Protein AF-A0ABC9Y1D4-F1 (afdb_monomer_lite)

Secondary structure (DSSP, 8-state):
------------SSTTSEEEEEEEEESTT-SSEEEEEEE-----------EEE-GGG--HHHHHHHHHTS-HHHHHTT--HHHHHHHHHHHHHHHHHHHS-EEE-----S---TT--HHHHHHHHHHHHTT--

Organism: Grus japonensis (NCBI:txid30415)

Sequence (133 aa):
MSRGAMLDLVLTNKEGLVGDVKLKGSLGYSDHEMVEFEILRAARRVHGKLTTLDFRRADFGLFRDLLGRIPRDKALEGRGAQDSWSAFKGHLFQAQERCIPTKRKSGRNTQRPAGMNKELLGKVKHKKEALLL

Structure (mmCIF, N/CA/C/O backbone):
data_AF-A0ABC9Y1D4-F1
#
_entry.id   AF-A0ABC9Y1D4-F1
#
loop_
_atom_site.group_PDB
_atom_site.id
_atom_site.type_symbol
_atom_site.label_atom_id
_atom_site.label_alt_id
_atom_site.label_comp_id
_atom_site.label_asym_id
_atom_site.label_entity_id
_atom_site.label_seq_id
_atom_site.pdbx_PDB_ins_code
_atom_site.Cartn_x
_atom_site.Cartn_y
_atom_site.Cartn_z
_atom_site.occupancy
_atom_site.B_iso_or_equiv
_atom_site.auth_seq_id
_atom_site.auth_comp_id
_atom_site.auth_asym_id
_atom_site.auth_atom_id
_atom_site.pdbx_PDB_model_num
ATOM 1 N N . MET A 1 1 ? 1.005 -25.571 41.138 1.00 44.75 1 MET A N 1
ATOM 2 C CA . MET A 1 1 ? 0.873 -24.291 40.411 1.00 44.75 1 MET A CA 1
ATOM 3 C C . MET A 1 1 ? 2.185 -24.052 39.678 1.00 44.75 1 MET A C 1
ATOM 5 O O . MET A 1 1 ? 3.180 -23.761 40.330 1.00 44.75 1 MET A O 1
ATOM 9 N N . SER A 1 2 ? 2.243 -24.298 38.370 1.00 54.00 2 SER A N 1
ATOM 10 C CA . SER A 1 2 ? 3.418 -23.968 37.553 1.00 54.00 2 SER A CA 1
ATOM 11 C C . SER A 1 2 ? 3.524 -22.446 37.430 1.00 54.00 2 SER A C 1
ATOM 13 O O . SER A 1 2 ? 2.542 -21.798 37.078 1.00 54.00 2 SER A O 1
ATOM 15 N N . ARG A 1 3 ? 4.687 -21.860 37.741 1.00 58.38 3 ARG A N 1
ATOM 16 C CA . ARG A 1 3 ? 4.970 -20.455 37.403 1.00 58.38 3 ARG A CA 1
ATOM 17 C C . ARG A 1 3 ? 5.080 -20.372 35.880 1.00 58.38 3 ARG A C 1
ATOM 19 O O . ARG A 1 3 ? 6.055 -20.874 35.329 1.00 58.38 3 ARG A O 1
ATOM 26 N N . GLY A 1 4 ? 4.066 -19.825 35.214 1.00 62.66 4 GLY A N 1
ATOM 27 C CA . GLY A 1 4 ? 4.111 -19.567 33.774 1.00 62.66 4 GLY A CA 1
ATOM 28 C C . GLY A 1 4 ? 5.185 -18.527 33.452 1.00 62.66 4 GLY A C 1
ATOM 29 O O . GLY A 1 4 ? 5.360 -17.566 34.199 1.00 62.66 4 GLY A O 1
ATOM 30 N N . ALA A 1 5 ? 5.938 -18.740 32.374 1.00 69.19 5 ALA A N 1
ATOM 31 C CA . ALA A 1 5 ? 6.878 -17.753 31.854 1.00 69.19 5 ALA A CA 1
ATOM 32 C C . ALA A 1 5 ? 6.133 -16.776 30.931 1.00 69.19 5 ALA A C 1
ATOM 34 O O . ALA A 1 5 ? 5.312 -17.201 30.121 1.00 69.19 5 ALA A O 1
ATOM 35 N N . MET A 1 6 ? 6.421 -15.478 31.041 1.00 70.81 6 MET A N 1
ATOM 36 C CA . MET A 1 6 ? 5.830 -14.452 30.177 1.00 70.81 6 MET A CA 1
ATOM 37 C C . MET A 1 6 ? 6.509 -14.492 28.798 1.00 70.81 6 MET A C 1
ATOM 39 O O . MET A 1 6 ? 7.692 -14.173 28.691 1.00 70.81 6 MET A O 1
ATOM 43 N N . LEU A 1 7 ? 5.775 -14.915 27.763 1.00 81.62 7 LEU A N 1
ATOM 44 C CA . LEU A 1 7 ? 6.266 -15.025 26.375 1.00 81.62 7 LEU A CA 1
ATOM 45 C C . LEU A 1 7 ? 5.633 -13.993 25.427 1.00 81.62 7 LEU A C 1
ATOM 47 O O . LEU A 1 7 ? 5.987 -13.928 24.250 1.00 81.62 7 LEU A O 1
ATOM 51 N N . ASP A 1 8 ? 4.705 -13.185 25.931 1.00 84.31 8 ASP A N 1
ATOM 52 C CA . ASP A 1 8 ? 3.966 -12.204 25.148 1.00 84.31 8 ASP A CA 1
ATOM 53 C C . ASP A 1 8 ? 4.772 -10.911 24.964 1.00 84.31 8 ASP A C 1
ATOM 55 O O . ASP A 1 8 ? 5.317 -10.349 25.916 1.00 84.31 8 ASP A O 1
ATOM 59 N N . LEU A 1 9 ? 4.842 -10.424 23.720 1.00 87.31 9 LEU A N 1
ATOM 60 C CA . LEU A 1 9 ? 5.649 -9.263 23.345 1.00 87.31 9 LEU A CA 1
ATOM 61 C C . LEU A 1 9 ? 4.796 -8.184 22.673 1.00 87.31 9 LEU A C 1
ATOM 63 O O . LEU A 1 9 ? 4.045 -8.458 21.736 1.00 87.31 9 LEU A O 1
ATOM 67 N N . VAL A 1 10 ? 4.969 -6.932 23.103 1.00 86.75 10 VAL A N 1
ATOM 68 C CA . VAL A 1 10 ? 4.391 -5.755 22.441 1.00 86.75 10 VAL A CA 1
ATOM 69 C C . VAL A 1 10 ? 5.500 -5.033 21.679 1.00 86.75 10 VAL A C 1
ATOM 71 O O . VAL A 1 10 ? 6.383 -4.424 22.276 1.00 86.75 10 VAL A O 1
ATOM 74 N N . LEU A 1 11 ? 5.462 -5.100 20.347 1.00 87.94 11 LEU A N 1
ATOM 75 C CA . LEU A 1 11 ? 6.427 -4.429 19.472 1.00 87.94 11 LEU A CA 1
ATOM 76 C C . LEU A 1 11 ? 5.853 -3.110 18.941 1.00 87.94 11 LEU A C 1
ATOM 78 O O . LEU A 1 11 ? 4.734 -3.070 18.430 1.00 87.94 11 LEU A O 1
ATOM 82 N N . THR A 1 12 ? 6.641 -2.034 19.002 1.00 89.69 12 THR A N 1
ATOM 83 C CA . THR A 1 12 ? 6.300 -0.732 18.411 1.00 89.69 12 THR A CA 1
ATOM 84 C C . THR A 1 12 ? 7.418 -0.239 17.498 1.00 89.69 12 THR A C 1
ATOM 86 O O . THR A 1 12 ? 8.596 -0.420 17.784 1.00 89.69 12 THR A O 1
ATOM 89 N N . ASN A 1 13 ? 7.049 0.415 16.396 1.00 90.06 13 ASN A N 1
ATOM 90 C CA . ASN A 1 13 ? 7.988 1.077 15.487 1.00 90.06 13 ASN A CA 1
ATOM 91 C C . ASN A 1 13 ? 8.300 2.527 15.895 1.00 90.06 13 ASN A C 1
ATOM 93 O O . ASN A 1 13 ? 9.044 3.217 15.200 1.00 90.06 13 ASN A O 1
ATOM 97 N N . LYS A 1 14 ? 7.673 3.012 16.970 1.00 85.50 14 LYS A N 1
ATOM 98 C CA . LYS A 1 14 ? 7.798 4.380 17.456 1.00 85.50 14 LYS A CA 1
ATOM 99 C C . LYS A 1 14 ? 7.907 4.384 18.976 1.00 85.50 14 LYS A C 1
ATOM 101 O O . LYS A 1 14 ? 7.037 3.850 19.669 1.00 85.50 14 LYS A O 1
ATOM 106 N N . GLU A 1 15 ? 8.956 5.025 19.472 1.00 85.06 15 GLU A N 1
ATOM 107 C CA . GLU A 1 15 ? 9.165 5.260 20.898 1.00 85.06 15 GLU A CA 1
ATOM 108 C C . GLU A 1 15 ? 7.995 6.053 21.505 1.00 85.06 15 GLU A C 1
ATOM 110 O O . GLU A 1 15 ? 7.444 6.960 20.872 1.00 85.06 15 GLU A O 1
ATOM 115 N N . GLY A 1 16 ? 7.571 5.664 22.711 1.00 86.50 16 GLY A N 1
ATOM 116 C CA . GLY A 1 16 ? 6.474 6.314 23.436 1.00 86.50 16 GLY A CA 1
ATOM 117 C C . GLY A 1 16 ? 5.080 6.125 22.823 1.00 86.50 16 GLY A C 1
ATOM 118 O O . GLY A 1 16 ? 4.139 6.788 23.246 1.00 86.50 16 GLY A O 1
ATOM 119 N N . LEU A 1 17 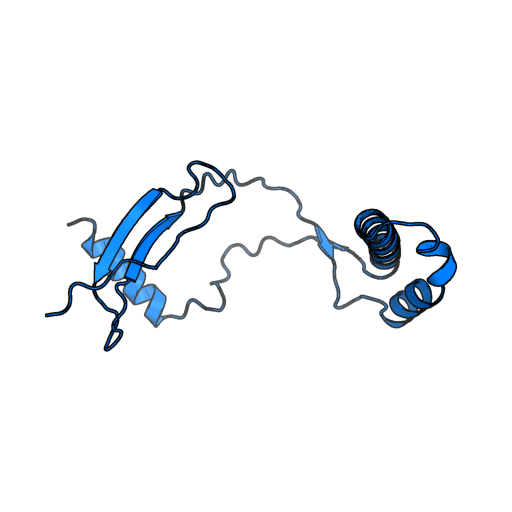? 4.917 5.255 21.814 1.00 89.62 17 LEU A N 1
ATOM 120 C CA . LEU A 1 17 ? 3.594 4.913 21.272 1.00 89.62 17 LEU A CA 1
ATOM 121 C C . LEU A 1 17 ? 2.805 4.000 22.215 1.00 89.62 17 LEU A C 1
ATOM 123 O O . LEU A 1 17 ? 1.578 4.048 22.218 1.00 89.62 17 LEU A O 1
ATOM 127 N N . VAL A 1 18 ? 3.501 3.160 22.975 1.00 91.50 18 VAL A N 1
ATOM 128 C CA . VAL A 1 18 ? 2.903 2.254 23.954 1.00 91.50 18 VAL A CA 1
ATOM 129 C C . VAL A 1 18 ? 3.077 2.882 25.335 1.00 91.50 18 VAL A C 1
ATOM 131 O O . VAL A 1 18 ? 4.191 3.258 25.694 1.00 91.50 18 VAL A O 1
ATOM 134 N N . GLY A 1 19 ? 1.966 3.069 26.044 1.00 89.12 19 GLY A N 1
ATOM 135 C CA . GLY A 1 19 ? 1.918 3.549 27.423 1.00 89.12 19 GLY A CA 1
ATOM 136 C C . GLY A 1 19 ? 1.974 2.386 28.408 1.00 89.12 19 GLY A C 1
ATOM 137 O O . GLY A 1 19 ? 2.637 1.389 28.134 1.00 89.12 19 GLY A O 1
ATOM 138 N N . ASP A 1 20 ? 1.269 2.509 29.534 1.00 92.06 20 ASP A N 1
ATOM 139 C CA . ASP A 1 20 ? 1.174 1.470 30.567 1.00 92.06 20 ASP A CA 1
ATOM 140 C C . ASP A 1 20 ? 1.018 0.070 29.963 1.00 92.06 20 ASP A C 1
ATOM 142 O O . ASP A 1 20 ? 0.171 -0.121 29.096 1.00 92.06 20 ASP A O 1
ATOM 146 N N . VAL A 1 21 ? 1.804 -0.896 30.447 1.00 90.50 21 VAL A N 1
ATOM 147 C CA . VAL A 1 21 ? 1.717 -2.321 30.092 1.00 90.50 21 VAL A CA 1
ATOM 148 C C . VAL A 1 21 ? 1.506 -3.115 31.375 1.00 90.50 21 VAL A C 1
ATOM 150 O O . VAL A 1 21 ? 2.274 -2.978 32.327 1.00 90.50 21 VAL A O 1
ATOM 153 N N . LYS A 1 22 ? 0.446 -3.920 31.429 1.00 91.25 22 LYS A N 1
ATOM 154 C CA . LYS A 1 22 ? 0.028 -4.675 32.615 1.00 91.25 22 LYS A CA 1
ATOM 155 C C . LYS A 1 22 ? -0.430 -6.067 32.208 1.00 91.25 22 LYS A C 1
ATOM 157 O O . LYS A 1 22 ? -1.025 -6.243 31.150 1.00 91.25 22 LYS A O 1
ATOM 162 N N . LEU A 1 23 ? -0.202 -7.048 33.070 1.00 87.62 23 LEU A N 1
ATOM 163 C CA . LEU A 1 23 ? -0.814 -8.364 32.924 1.00 87.62 23 LEU A CA 1
ATOM 164 C C . LEU A 1 23 ? -2.214 -8.345 33.539 1.00 87.62 23 LEU A C 1
ATOM 166 O O . LEU A 1 23 ? -2.426 -7.770 34.608 1.00 87.62 23 LEU A O 1
ATOM 170 N N . LYS A 1 24 ? -3.181 -8.945 32.849 1.00 85.50 24 LYS A N 1
ATOM 171 C CA . LYS A 1 24 ? -4.600 -8.909 33.210 1.00 85.50 24 LYS A CA 1
ATOM 172 C C . LYS A 1 24 ? -5.203 -10.311 33.298 1.00 85.50 24 LYS A C 1
ATOM 174 O O . LYS A 1 24 ? -6.293 -10.535 32.787 1.00 85.50 24 LYS A O 1
ATOM 179 N N . GLY A 1 25 ? -4.509 -11.239 33.958 1.00 81.50 25 GLY A N 1
ATOM 180 C CA . GLY A 1 25 ? -4.990 -12.605 34.198 1.00 81.50 25 GLY A CA 1
ATOM 181 C C . GLY A 1 25 ? -5.324 -13.382 32.918 1.00 81.50 25 GLY A C 1
ATOM 182 O O . GLY A 1 25 ? -5.128 -12.901 31.803 1.00 81.50 25 GLY A O 1
ATOM 183 N N . SER A 1 26 ? -5.824 -14.607 33.062 1.00 82.88 26 SER A N 1
ATOM 184 C CA . SER A 1 26 ? -6.204 -15.434 31.916 1.00 82.88 26 SER A CA 1
ATOM 185 C C . SER A 1 26 ? -7.570 -15.047 31.346 1.00 82.88 26 SER A C 1
ATOM 187 O O . SER A 1 26 ? -8.502 -14.671 32.063 1.00 82.88 26 SER A O 1
ATOM 189 N N . LEU A 1 27 ? -7.712 -15.162 30.025 1.00 78.12 27 LEU A N 1
ATOM 190 C CA . LEU A 1 27 ? -9.004 -15.048 29.355 1.00 78.12 27 LEU A CA 1
ATOM 191 C C . LEU A 1 27 ? -9.614 -16.444 29.177 1.00 78.12 27 LEU A C 1
ATOM 193 O O . LEU A 1 27 ? -9.153 -17.235 28.355 1.00 78.12 27 LEU A O 1
ATOM 197 N N . GLY A 1 28 ? -10.673 -16.749 29.928 1.00 83.00 28 GLY A N 1
ATOM 198 C CA . GLY A 1 28 ? -11.334 -18.055 29.858 1.00 83.00 28 GLY A CA 1
ATOM 199 C C . GLY A 1 28 ? -10.438 -19.183 30.381 1.00 83.00 28 GLY A C 1
ATOM 200 O O . GLY A 1 28 ? -9.896 -19.075 31.475 1.00 83.00 28 GLY A O 1
ATOM 201 N N . TYR A 1 29 ? -10.297 -20.262 29.607 1.00 83.88 29 TYR A N 1
ATOM 202 C CA . TYR A 1 29 ? -9.456 -21.422 29.951 1.00 83.88 29 TYR A CA 1
ATOM 203 C C . TYR A 1 29 ? -8.029 -21.328 29.380 1.00 83.88 29 TYR A C 1
ATOM 205 O O . TYR A 1 29 ? -7.306 -22.320 29.360 1.00 83.88 29 TYR A O 1
ATOM 213 N N . SER A 1 30 ? -7.651 -20.152 28.866 1.00 79.06 30 SER A N 1
ATOM 214 C CA . SER A 1 30 ? -6.304 -19.888 28.361 1.00 79.06 30 SER A CA 1
ATOM 215 C C . SER A 1 30 ? -5.279 -20.055 29.479 1.00 79.06 30 SER A C 1
ATOM 217 O O . SER A 1 30 ? -5.449 -19.526 30.577 1.00 79.06 30 SER A O 1
ATOM 219 N N . ASP A 1 31 ? -4.200 -20.755 29.175 1.00 80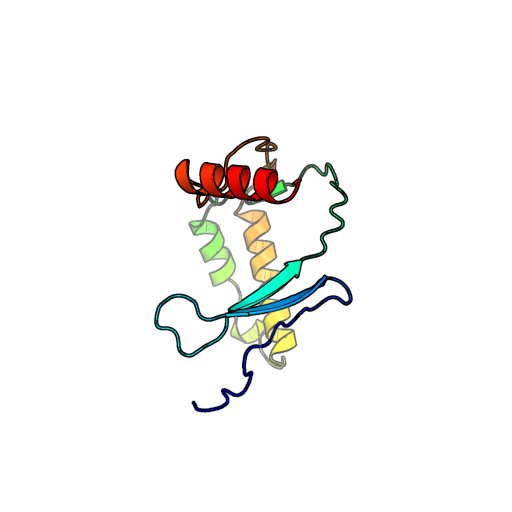.19 31 ASP A N 1
ATOM 220 C CA . ASP A 1 31 ? -2.999 -20.865 29.996 1.00 80.19 31 ASP A CA 1
ATOM 221 C C . ASP A 1 31 ? -2.089 -19.627 29.887 1.00 80.19 31 ASP A C 1
ATOM 223 O O . ASP A 1 31 ? -1.185 -19.456 30.705 1.00 80.19 31 ASP A O 1
ATOM 227 N N . HIS A 1 32 ? -2.369 -18.728 28.936 1.00 82.31 32 HIS A N 1
ATOM 228 C CA . HIS A 1 32 ? -1.705 -17.431 28.787 1.00 82.31 32 HIS A CA 1
ATOM 229 C C . HIS A 1 32 ? -2.417 -16.298 29.540 1.00 82.31 32 HIS A C 1
ATOM 231 O O . HIS A 1 32 ? -3.651 -16.190 29.504 1.00 82.31 32 HIS A O 1
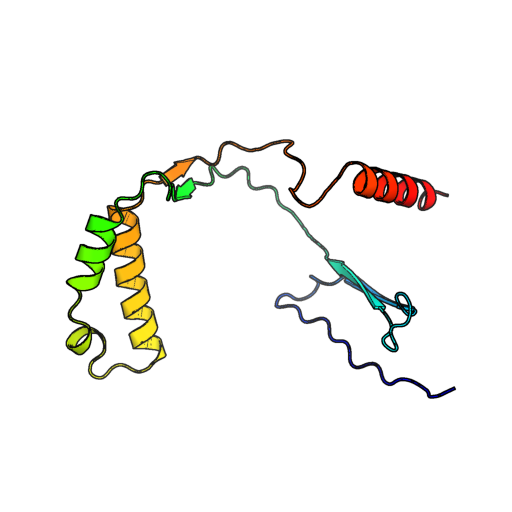ATOM 237 N N . GLU A 1 33 ? -1.627 -15.413 30.160 1.00 85.38 33 GLU A N 1
ATOM 238 C CA . GLU A 1 33 ? -2.108 -14.156 30.740 1.00 85.38 33 GLU A CA 1
ATOM 239 C C . GLU A 1 33 ? -2.261 -13.073 29.665 1.00 85.38 33 GLU A C 1
ATOM 241 O O . GLU A 1 33 ? -1.430 -12.915 28.776 1.00 85.38 33 GLU A O 1
ATOM 246 N N . MET A 1 34 ? -3.329 -12.284 29.749 1.00 86.69 34 MET A N 1
ATOM 247 C CA . MET A 1 34 ? -3.540 -11.155 28.852 1.00 86.69 34 MET A CA 1
ATOM 248 C C . MET A 1 34 ? -2.542 -10.037 29.141 1.00 86.69 34 MET A C 1
ATOM 250 O O . MET A 1 34 ? -2.423 -9.599 30.281 1.00 86.69 34 MET A O 1
ATOM 254 N N . VAL A 1 35 ? -1.929 -9.482 28.099 1.00 90.00 35 VAL A N 1
ATOM 255 C CA . VAL A 1 35 ? -1.190 -8.217 28.183 1.00 90.00 35 VAL A CA 1
ATOM 256 C C . VAL A 1 35 ? -2.130 -7.065 27.821 1.00 90.00 35 VAL A C 1
ATOM 258 O O . VAL A 1 35 ? -2.575 -6.934 26.681 1.00 90.00 35 VAL A O 1
ATOM 261 N N . GLU A 1 36 ? -2.452 -6.220 28.793 1.00 90.88 36 GLU A N 1
ATOM 262 C CA . GLU A 1 36 ? -3.186 -4.969 28.611 1.00 90.88 36 GLU A CA 1
ATOM 263 C C . GLU A 1 36 ? -2.187 -3.825 28.446 1.00 90.88 36 GLU A C 1
ATOM 265 O O . GLU A 1 36 ? -1.291 -3.659 29.269 1.00 90.88 36 GLU A O 1
ATOM 270 N N . PHE A 1 37 ? -2.333 -3.031 27.385 1.00 91.50 37 PHE A N 1
ATOM 271 C CA . PHE A 1 37 ? -1.479 -1.871 27.168 1.00 91.50 37 PHE A CA 1
ATOM 272 C C . PHE A 1 37 ? -2.221 -0.676 26.577 1.00 91.50 37 PHE A C 1
ATOM 274 O O . PHE A 1 37 ? -3.257 -0.823 25.922 1.00 91.50 37 PHE A O 1
ATOM 281 N N . GLU A 1 38 ? -1.672 0.519 26.778 1.00 91.19 38 GLU A N 1
ATOM 282 C CA . GLU A 1 38 ? -2.201 1.750 26.193 1.00 91.19 38 GLU A CA 1
ATOM 283 C C . GLU A 1 38 ? -1.495 2.099 24.880 1.00 91.19 38 GLU A C 1
ATOM 285 O O . GLU A 1 38 ? -0.278 2.001 24.772 1.00 91.19 38 GLU A O 1
ATOM 290 N N . ILE A 1 39 ? -2.243 2.554 23.872 1.00 89.06 39 ILE A N 1
ATOM 291 C CA . ILE A 1 39 ? -1.660 3.144 22.658 1.00 89.06 39 ILE A CA 1
ATOM 292 C C . ILE A 1 39 ? -1.825 4.659 22.746 1.00 89.06 39 ILE A C 1
ATOM 294 O O . ILE A 1 39 ? -2.912 5.200 22.520 1.00 89.06 39 ILE A O 1
ATOM 298 N N . LEU A 1 40 ? -0.730 5.349 23.045 1.00 86.19 40 LEU A N 1
ATOM 299 C CA . LEU A 1 40 ? -0.671 6.796 23.177 1.00 86.19 40 LEU A CA 1
ATOM 300 C C . LEU A 1 40 ? -0.754 7.444 21.794 1.00 86.19 40 LEU A C 1
ATOM 302 O O . LEU A 1 40 ? 0.182 7.428 20.992 1.00 86.19 40 LEU A O 1
ATOM 306 N N . ARG A 1 41 ? -1.912 8.029 21.481 1.00 74.81 41 ARG A N 1
ATOM 307 C CA . ARG A 1 41 ? -2.175 8.615 20.164 1.00 74.81 41 ARG A CA 1
ATOM 308 C C . ARG A 1 41 ? -2.312 10.130 20.257 1.00 74.81 41 ARG A C 1
ATOM 310 O O . ARG A 1 41 ? -3.397 10.651 20.494 1.00 74.81 41 ARG A O 1
ATOM 317 N N . ALA A 1 42 ? -1.234 10.853 19.960 1.00 70.50 42 ALA A N 1
ATOM 318 C CA . ALA A 1 42 ? -1.310 12.282 19.659 1.00 70.50 42 ALA A CA 1
ATOM 319 C C . ALA A 1 42 ? -1.934 12.473 18.265 1.00 70.50 42 ALA A C 1
ATOM 321 O O . ALA A 1 42 ? -1.252 12.513 17.239 1.00 70.50 42 ALA A O 1
ATOM 322 N N . ALA A 1 43 ? -3.263 12.520 18.197 1.00 60.59 43 ALA A N 1
ATOM 323 C CA . ALA A 1 43 ? -3.975 12.716 16.943 1.00 60.59 43 ALA A CA 1
ATOM 324 C C . ALA A 1 43 ? -4.066 14.212 16.608 1.00 60.59 43 ALA A C 1
ATOM 326 O O . ALA A 1 43 ? -5.059 14.868 16.920 1.00 60.59 43 ALA A O 1
ATOM 327 N N . ARG A 1 44 ? -3.071 14.765 15.900 1.00 65.06 44 ARG A N 1
ATOM 328 C CA . ARG A 1 44 ? -3.289 16.034 15.190 1.00 65.06 44 ARG A CA 1
ATOM 329 C C . ARG A 1 44 ? -4.219 15.748 14.016 1.00 65.06 44 ARG A C 1
ATOM 331 O O . ARG A 1 44 ? -3.813 15.157 13.016 1.00 65.06 44 ARG A O 1
ATOM 338 N N . ARG A 1 45 ? -5.489 16.134 14.144 1.00 59.44 45 ARG A N 1
ATOM 339 C CA . ARG A 1 45 ? -6.488 15.972 13.083 1.00 59.44 45 ARG A CA 1
ATOM 340 C C . ARG A 1 45 ? -6.185 16.962 11.962 1.00 59.44 45 ARG A C 1
ATOM 342 O O . ARG A 1 45 ? -6.728 18.062 11.915 1.00 59.44 45 ARG A O 1
ATOM 349 N N . VAL A 1 46 ? -5.290 16.577 11.058 1.00 55.44 46 VAL A N 1
ATOM 350 C CA . VAL A 1 46 ? -5.084 17.311 9.811 1.00 55.44 46 VAL A CA 1
ATOM 351 C C . VAL A 1 46 ? -6.359 17.134 8.991 1.00 55.44 46 VAL A C 1
ATOM 353 O O . VAL A 1 46 ? -6.632 16.049 8.479 1.00 55.44 46 VAL A O 1
ATOM 356 N N . HIS A 1 47 ? -7.164 18.191 8.888 1.00 54.03 47 HIS A N 1
ATOM 357 C CA . HIS A 1 47 ? -8.266 18.274 7.929 1.00 54.03 47 HIS A CA 1
ATOM 358 C C . HIS A 1 47 ? -7.681 18.464 6.523 1.00 54.03 47 HIS A C 1
ATOM 360 O O . HIS A 1 47 ? -7.844 19.496 5.882 1.00 54.03 47 HIS A O 1
ATOM 366 N N . GLY A 1 48 ? -6.938 17.463 6.057 1.00 59.25 48 GLY A N 1
ATOM 367 C CA . GLY A 1 48 ? -6.506 17.371 4.675 1.00 59.25 48 GLY A CA 1
ATOM 368 C C . GLY A 1 48 ? -7.645 16.796 3.848 1.00 59.25 48 GLY A C 1
ATOM 369 O O . GLY A 1 48 ? -8.311 15.848 4.271 1.00 59.25 48 GLY A O 1
ATOM 370 N N . LYS A 1 49 ? -7.866 17.344 2.651 1.00 62.41 49 LYS A N 1
ATOM 371 C CA . LYS A 1 49 ? -8.666 16.683 1.614 1.00 62.41 49 LYS A CA 1
ATOM 372 C C . LYS A 1 49 ? -7.953 15.381 1.232 1.00 62.41 49 LYS A C 1
ATOM 374 O O . LYS A 1 49 ? -7.162 15.362 0.300 1.00 62.41 49 LYS A O 1
ATOM 379 N N . LEU A 1 50 ? -8.198 14.305 1.977 1.00 71.56 50 LEU A N 1
ATOM 380 C CA . LEU A 1 50 ? -7.665 12.983 1.664 1.00 71.56 50 LEU A CA 1
ATOM 381 C C . LEU A 1 50 ? -8.329 12.499 0.374 1.00 71.56 50 LEU A C 1
ATOM 383 O O . LEU A 1 50 ? -9.535 12.239 0.343 1.00 71.56 50 LEU A O 1
ATOM 387 N N . THR A 1 51 ? -7.556 12.411 -0.700 1.00 79.00 51 THR A N 1
ATOM 388 C CA . THR A 1 51 ? -7.948 11.701 -1.914 1.00 79.00 51 THR A CA 1
ATOM 389 C C . THR A 1 51 ? -7.654 10.215 -1.727 1.00 79.00 51 THR A C 1
ATOM 391 O O . THR A 1 51 ? -6.649 9.823 -1.142 1.00 79.00 51 THR A O 1
ATOM 394 N N . THR A 1 52 ? -8.576 9.366 -2.164 1.00 87.88 52 THR A N 1
ATOM 395 C CA . THR A 1 52 ? -8.422 7.908 -2.166 1.00 87.88 52 THR A CA 1
ATOM 396 C C . THR A 1 52 ? -8.671 7.400 -3.572 1.00 87.88 52 THR A C 1
ATOM 398 O O . THR A 1 52 ? -9.535 7.941 -4.258 1.00 87.88 52 THR A O 1
ATOM 401 N N . LEU A 1 53 ? -7.995 6.337 -3.986 1.00 91.00 53 LEU A N 1
ATOM 402 C CA . LEU A 1 53 ? -8.295 5.658 -5.245 1.00 91.00 53 LEU A CA 1
ATOM 403 C C . LEU A 1 53 ? -9.721 5.098 -5.240 1.00 91.00 53 LEU A C 1
ATOM 405 O O . LEU A 1 53 ? -10.197 4.563 -4.234 1.00 91.00 53 LEU A O 1
ATOM 409 N N . ASP A 1 54 ? -10.418 5.237 -6.360 1.00 91.00 54 ASP A N 1
ATOM 410 C CA . ASP A 1 54 ? -11.768 4.731 -6.554 1.00 91.00 54 ASP A CA 1
ATOM 411 C C . ASP A 1 54 ? -11.756 3.465 -7.409 1.00 91.00 54 ASP A C 1
ATOM 413 O O . ASP A 1 54 ? -12.130 3.471 -8.579 1.00 91.00 54 ASP A O 1
ATOM 417 N N . PHE A 1 55 ? -11.359 2.350 -6.793 1.00 89.88 55 PHE A N 1
ATOM 418 C CA . PHE A 1 55 ? -11.287 1.036 -7.444 1.00 89.88 55 PHE A CA 1
ATOM 419 C C . PHE A 1 55 ? -12.609 0.571 -8.071 1.00 89.88 55 PHE A C 1
ATOM 421 O O . PHE A 1 55 ? -12.602 -0.257 -8.971 1.00 89.88 55 PHE A O 1
ATOM 428 N N . ARG A 1 56 ? -13.751 1.127 -7.641 1.00 90.75 56 ARG A N 1
ATOM 429 C CA . ARG A 1 56 ? -15.060 0.847 -8.253 1.00 90.75 56 ARG A CA 1
ATOM 430 C C . ARG A 1 56 ? -15.168 1.341 -9.695 1.00 90.75 56 ARG A C 1
ATOM 432 O O . ARG A 1 56 ? -16.004 0.842 -10.433 1.00 90.75 56 ARG A O 1
ATOM 439 N N . ARG A 1 57 ? -14.382 2.357 -10.054 1.00 91.75 57 ARG A N 1
ATOM 440 C CA . ARG A 1 57 ? -14.347 2.980 -11.383 1.00 91.75 57 ARG A CA 1
ATOM 441 C C . ARG A 1 57 ? -13.032 2.695 -12.109 1.00 91.75 57 ARG A C 1
ATOM 443 O O . ARG A 1 57 ? -12.731 3.373 -13.084 1.00 91.75 57 ARG A O 1
ATOM 450 N N . ALA A 1 58 ? -12.231 1.764 -11.597 1.00 95.19 58 ALA A N 1
ATOM 451 C CA . ALA A 1 58 ? -10.967 1.408 -12.214 1.00 95.19 58 ALA A CA 1
ATOM 452 C C . ALA A 1 58 ? -11.197 0.662 -13.531 1.00 95.19 58 ALA A C 1
ATOM 454 O O . ALA A 1 58 ? -12.042 -0.231 -13.603 1.00 95.19 58 ALA A O 1
ATOM 455 N N . ASP A 1 59 ? -10.388 0.983 -14.537 1.00 96.44 59 ASP A N 1
ATOM 456 C CA . ASP A 1 59 ? -10.269 0.160 -15.736 1.00 96.44 59 ASP A CA 1
ATOM 457 C C . ASP A 1 59 ? -9.215 -0.930 -15.501 1.00 96.44 59 ASP A C 1
ATOM 459 O O . ASP A 1 59 ? -8.013 -0.737 -15.704 1.00 96.44 59 ASP A O 1
ATOM 463 N N . PHE A 1 60 ? -9.671 -2.088 -15.022 1.00 93.31 60 PHE A N 1
ATOM 464 C CA . PHE A 1 60 ? -8.797 -3.233 -14.764 1.00 93.31 60 PHE A CA 1
ATOM 465 C C . PHE A 1 60 ? -8.265 -3.888 -16.044 1.00 93.31 60 PHE A C 1
ATOM 467 O O . PHE A 1 60 ? -7.217 -4.535 -15.992 1.00 93.31 60 PHE A O 1
ATOM 474 N N . GLY A 1 61 ? -8.960 -3.726 -17.176 1.00 96.38 61 GLY A N 1
ATOM 475 C CA . GLY A 1 61 ? -8.498 -4.214 -18.474 1.00 96.38 61 GLY A CA 1
ATOM 476 C C . GLY A 1 61 ? -7.246 -3.457 -18.894 1.00 96.38 61 GLY A C 1
ATOM 477 O O . GLY A 1 61 ? -6.181 -4.057 -19.035 1.00 96.38 61 GLY A O 1
ATOM 478 N N . LEU A 1 62 ? -7.345 -2.127 -18.939 1.00 95.25 62 LEU A N 1
ATOM 479 C CA . LEU A 1 62 ? -6.214 -1.251 -19.233 1.00 95.25 62 LEU A CA 1
ATOM 480 C C . LEU A 1 62 ? -5.079 -1.408 -18.212 1.00 95.25 62 LEU A C 1
ATOM 482 O O . LEU A 1 62 ? -3.909 -1.429 -18.590 1.00 95.25 62 LEU A O 1
ATOM 486 N N . PHE A 1 63 ? -5.402 -1.553 -16.924 1.00 94.12 63 PHE A N 1
ATOM 487 C CA . PHE A 1 63 ? -4.395 -1.746 -15.878 1.00 94.12 63 PHE A CA 1
ATOM 488 C C . PHE A 1 63 ? -3.570 -3.018 -16.103 1.00 94.12 63 PHE A C 1
ATOM 490 O O . PHE A 1 63 ? -2.339 -2.983 -16.046 1.00 94.12 63 PHE A O 1
ATOM 497 N N . ARG A 1 64 ? -4.235 -4.138 -16.411 1.00 93.81 64 ARG A N 1
ATOM 498 C CA . ARG A 1 64 ? -3.566 -5.403 -16.729 1.00 93.81 64 ARG A CA 1
ATOM 499 C C . ARG A 1 64 ? -2.740 -5.291 -18.005 1.00 93.81 64 ARG A C 1
ATOM 501 O O . ARG A 1 64 ? -1.620 -5.792 -18.023 1.00 93.81 64 ARG A O 1
ATOM 508 N N . ASP A 1 65 ? -3.250 -4.620 -19.032 1.00 95.06 65 ASP A N 1
ATOM 509 C CA . ASP A 1 65 ? -2.534 -4.444 -20.296 1.00 95.06 65 ASP A CA 1
ATOM 510 C C . ASP A 1 65 ? -1.263 -3.606 -20.111 1.00 95.06 65 ASP A C 1
ATOM 512 O O . ASP A 1 65 ? -0.203 -3.963 -20.625 1.00 95.06 65 ASP A O 1
ATOM 516 N N . LEU A 1 66 ? -1.331 -2.526 -19.325 1.00 92.94 66 LEU A N 1
ATOM 517 C CA . LEU A 1 66 ? -0.162 -1.710 -18.990 1.00 92.94 66 LEU A CA 1
ATOM 518 C C . LEU A 1 66 ? 0.885 -2.507 -18.211 1.00 92.94 66 LEU A C 1
ATOM 520 O O . LEU A 1 66 ? 2.071 -2.388 -18.508 1.00 92.94 66 LEU A O 1
ATOM 524 N N . LEU A 1 67 ? 0.463 -3.345 -17.260 1.00 90.62 67 LEU A N 1
ATOM 525 C CA . LEU A 1 67 ? 1.377 -4.211 -16.513 1.00 90.62 67 LEU A CA 1
ATOM 526 C C . LEU A 1 67 ? 1.948 -5.354 -17.365 1.00 90.62 67 LEU A C 1
ATOM 528 O O . LEU A 1 67 ? 3.097 -5.749 -17.177 1.00 90.62 67 LEU A O 1
ATOM 532 N N . GLY A 1 68 ? 1.159 -5.891 -18.295 1.00 90.00 68 GLY A N 1
ATOM 533 C CA . GLY A 1 68 ? 1.563 -6.961 -19.207 1.00 90.00 68 GLY A CA 1
ATOM 534 C C . GLY A 1 68 ? 2.553 -6.501 -20.277 1.00 90.00 68 GLY A C 1
ATOM 535 O O . GLY A 1 68 ? 3.367 -7.295 -20.733 1.00 90.00 68 GLY A O 1
ATOM 536 N N . ARG A 1 69 ? 2.532 -5.212 -20.639 1.00 90.19 69 ARG A N 1
ATOM 537 C CA . ARG A 1 69 ? 3.486 -4.600 -21.580 1.00 90.19 69 ARG A CA 1
ATOM 538 C C . ARG A 1 69 ? 4.862 -4.327 -20.978 1.00 90.19 69 ARG A C 1
ATOM 540 O O . ARG A 1 69 ? 5.767 -3.958 -21.720 1.00 90.19 69 ARG A O 1
ATOM 547 N N . ILE A 1 70 ? 5.034 -4.468 -19.664 1.00 85.75 70 ILE A N 1
ATOM 548 C CA . ILE A 1 70 ? 6.329 -4.240 -19.019 1.00 85.75 70 ILE A CA 1
ATOM 549 C C . ILE A 1 70 ? 7.256 -5.407 -19.384 1.00 85.75 70 ILE A C 1
ATOM 551 O O . ILE A 1 70 ? 6.959 -6.544 -19.004 1.00 85.75 70 ILE A O 1
ATOM 555 N N . PRO A 1 71 ? 8.388 -5.162 -20.070 1.00 83.44 71 PRO A N 1
ATOM 556 C CA . PRO A 1 71 ? 9.365 -6.204 -20.361 1.00 83.44 71 PRO A CA 1
ATOM 557 C C . PRO A 1 71 ? 10.083 -6.596 -19.064 1.00 83.44 71 PRO A C 1
ATOM 559 O O . PRO A 1 71 ? 11.082 -5.987 -18.688 1.00 83.44 71 PRO A O 1
ATOM 562 N N . ARG A 1 72 ? 9.531 -7.589 -18.355 1.00 79.56 72 ARG A N 1
ATOM 563 C CA . ARG A 1 72 ? 9.980 -8.016 -17.018 1.00 79.56 72 ARG A CA 1
ATOM 564 C C . ARG A 1 72 ? 11.447 -8.417 -17.006 1.00 79.56 72 ARG A C 1
ATOM 566 O O . ARG A 1 72 ? 12.171 -7.976 -16.125 1.00 79.56 72 ARG A O 1
ATOM 573 N N . ASP A 1 73 ? 11.879 -9.167 -18.014 1.00 81.69 73 ASP A N 1
ATOM 574 C CA . ASP A 1 73 ? 13.251 -9.669 -18.093 1.00 81.69 73 ASP A CA 1
ATOM 575 C C . ASP A 1 73 ? 14.242 -8.502 -18.124 1.00 81.69 73 ASP A C 1
ATOM 577 O O . ASP A 1 73 ? 15.114 -8.412 -17.271 1.00 81.69 73 ASP A O 1
ATOM 581 N N . LYS A 1 74 ? 14.008 -7.512 -18.995 1.00 80.69 74 LYS A N 1
ATOM 582 C CA . LYS A 1 74 ? 14.839 -6.299 -19.094 1.00 80.69 74 LYS A CA 1
ATOM 583 C C . LYS A 1 74 ? 14.710 -5.367 -17.890 1.00 80.69 74 LYS A C 1
ATOM 585 O O . LYS A 1 74 ? 15.651 -4.662 -17.543 1.00 80.69 74 LYS A O 1
ATOM 590 N N . ALA A 1 75 ? 13.531 -5.304 -17.274 1.00 75.88 75 ALA A N 1
ATOM 591 C CA . ALA A 1 75 ? 13.299 -4.441 -16.119 1.00 75.88 75 ALA A CA 1
ATOM 592 C C . ALA A 1 75 ? 14.049 -4.936 -14.872 1.00 75.88 75 ALA A C 1
ATOM 594 O O . ALA A 1 75 ? 14.395 -4.122 -14.013 1.00 75.88 75 ALA A O 1
ATOM 595 N N . LEU A 1 76 ? 14.298 -6.247 -14.789 1.00 81.75 76 LEU A N 1
ATOM 596 C CA . LEU A 1 76 ? 14.898 -6.921 -13.636 1.00 81.75 76 LEU A CA 1
ATOM 597 C C . LEU A 1 76 ? 16.345 -7.382 -13.885 1.00 81.75 76 LEU A C 1
ATOM 599 O O . LEU A 1 76 ? 17.049 -7.711 -12.933 1.00 81.75 76 LEU A O 1
ATOM 603 N N . GLU A 1 77 ? 16.801 -7.385 -15.138 1.00 85.38 77 GLU A N 1
ATOM 604 C CA . GLU A 1 77 ? 18.152 -7.791 -15.524 1.00 85.38 77 GLU A CA 1
ATOM 605 C C . GLU A 1 77 ? 19.231 -6.999 -14.769 1.00 85.38 77 GLU A C 1
ATOM 607 O O . GLU A 1 77 ? 19.205 -5.768 -14.705 1.00 85.38 77 GLU A O 1
ATOM 612 N N . GLY A 1 78 ? 20.177 -7.721 -14.161 1.00 86.44 78 GLY A N 1
ATOM 613 C CA . GLY A 1 78 ? 21.308 -7.139 -13.432 1.00 86.44 78 GLY A CA 1
ATOM 614 C C . GLY A 1 78 ? 20.953 -6.391 -12.139 1.00 86.44 78 GLY A C 1
ATOM 615 O O . GLY A 1 78 ? 21.845 -5.811 -11.524 1.00 86.44 78 GLY A O 1
ATOM 616 N N . ARG A 1 79 ? 19.684 -6.388 -11.701 1.00 89.25 79 ARG A N 1
ATOM 617 C CA . ARG A 1 79 ? 19.238 -5.686 -10.485 1.00 89.25 79 ARG A CA 1
ATOM 618 C C . ARG A 1 79 ? 19.151 -6.613 -9.277 1.00 89.25 79 ARG A C 1
ATOM 620 O O . ARG A 1 79 ? 18.598 -7.709 -9.348 1.00 89.25 79 ARG A O 1
ATOM 627 N N . GLY A 1 80 ? 19.599 -6.120 -8.121 1.00 90.62 80 GLY A N 1
ATOM 628 C CA . GLY A 1 80 ? 19.349 -6.769 -6.833 1.00 90.62 80 GLY A CA 1
ATOM 629 C C . GLY A 1 80 ? 17.861 -6.763 -6.457 1.00 90.62 80 GLY A C 1
ATOM 630 O O . GLY A 1 80 ? 17.063 -6.009 -7.017 1.00 90.62 80 GLY A O 1
ATOM 631 N N . ALA A 1 81 ? 17.469 -7.578 -5.473 1.00 88.75 81 ALA A N 1
ATOM 632 C CA . ALA A 1 81 ? 16.065 -7.746 -5.079 1.00 88.75 81 ALA A CA 1
ATOM 633 C C . ALA A 1 81 ? 15.366 -6.421 -4.706 1.00 88.75 81 ALA A C 1
ATOM 635 O O . ALA A 1 81 ? 14.215 -6.1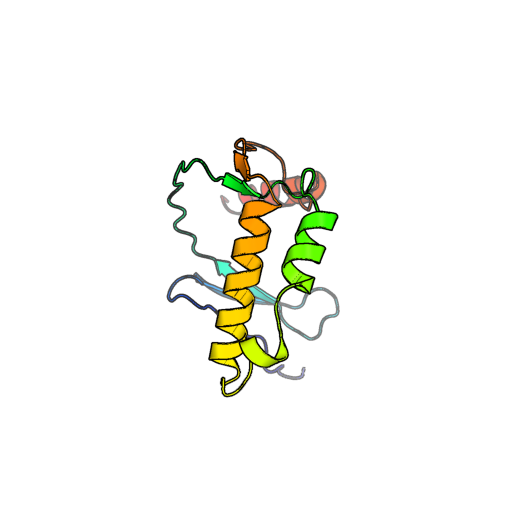93 -5.079 1.00 88.75 81 ALA A O 1
ATOM 636 N N . GLN A 1 82 ? 16.069 -5.523 -4.013 1.00 90.75 82 GLN A N 1
ATOM 637 C CA . GLN A 1 82 ? 15.529 -4.228 -3.595 1.00 90.75 82 GLN A CA 1
ATOM 638 C C . GLN A 1 82 ? 15.322 -3.257 -4.771 1.00 90.75 82 GLN A C 1
ATOM 640 O O . GLN A 1 82 ? 14.307 -2.552 -4.821 1.00 90.75 82 GLN A O 1
ATOM 645 N N . ASP A 1 83 ? 16.239 -3.252 -5.736 1.00 89.38 83 ASP A N 1
ATOM 646 C CA . ASP A 1 83 ? 16.162 -2.402 -6.929 1.00 89.38 83 ASP A CA 1
ATOM 647 C C . ASP A 1 83 ? 15.090 -2.907 -7.890 1.00 89.38 83 ASP A C 1
ATOM 649 O O . ASP A 1 83 ? 14.264 -2.135 -8.377 1.00 89.38 83 ASP A O 1
ATOM 653 N N . SER A 1 84 ? 15.041 -4.224 -8.077 1.00 87.88 84 SER A N 1
ATOM 654 C CA . SER A 1 84 ? 13.985 -4.935 -8.793 1.00 87.88 84 SER A CA 1
ATOM 655 C C . SER A 1 84 ? 12.600 -4.631 -8.213 1.00 87.88 84 SER A C 1
ATOM 657 O O . SER A 1 84 ? 11.672 -4.274 -8.943 1.00 87.88 84 SER A O 1
ATOM 659 N N . TRP A 1 85 ? 12.457 -4.679 -6.885 1.00 88.69 85 TRP A N 1
ATOM 660 C CA . TRP A 1 85 ? 11.205 -4.337 -6.209 1.00 88.69 85 TRP A CA 1
ATOM 661 C C . TRP A 1 85 ? 10.821 -2.863 -6.378 1.00 88.69 85 TRP A C 1
ATOM 663 O O . TRP A 1 85 ? 9.647 -2.526 -6.550 1.00 88.69 85 TRP A O 1
ATOM 673 N N . SER A 1 86 ? 11.802 -1.964 -6.347 1.00 90.88 86 SER A N 1
ATOM 674 C CA . SER A 1 86 ? 11.570 -0.532 -6.541 1.00 90.88 86 SER A CA 1
ATOM 675 C C . SER A 1 86 ? 11.137 -0.211 -7.973 1.00 90.88 86 SER A C 1
ATOM 677 O O . SER A 1 86 ? 10.171 0.534 -8.153 1.00 90.88 86 SER A O 1
ATOM 679 N N . ALA A 1 87 ? 11.760 -0.839 -8.975 1.00 88.00 87 ALA A N 1
ATOM 680 C CA . ALA A 1 87 ? 11.364 -0.730 -10.378 1.00 88.00 87 ALA A CA 1
ATOM 681 C C . ALA A 1 87 ? 9.930 -1.237 -10.604 1.00 88.00 87 ALA A C 1
ATOM 683 O O . ALA A 1 87 ? 9.108 -0.547 -11.212 1.00 88.00 87 ALA A O 1
ATOM 684 N N . PHE A 1 88 ? 9.589 -2.396 -10.034 1.00 87.94 88 PHE A N 1
ATOM 685 C CA . PHE A 1 88 ? 8.235 -2.946 -10.102 1.00 87.94 88 PHE A CA 1
ATOM 686 C C . PHE A 1 88 ? 7.186 -1.997 -9.504 1.00 87.94 88 PHE A C 1
ATOM 688 O O . PHE A 1 88 ? 6.181 -1.695 -10.152 1.00 87.94 88 PHE A O 1
ATOM 695 N N . LYS A 1 89 ? 7.428 -1.476 -8.292 1.00 91.69 89 LYS A N 1
ATOM 696 C CA . LYS A 1 89 ? 6.526 -0.508 -7.647 1.00 91.69 89 LYS A CA 1
ATOM 697 C C . LYS A 1 89 ? 6.327 0.746 -8.497 1.00 91.69 89 LYS A C 1
ATOM 699 O O . LYS A 1 89 ? 5.204 1.233 -8.586 1.00 91.69 89 LYS A O 1
ATOM 704 N N . GLY A 1 90 ? 7.387 1.251 -9.131 1.00 92.38 90 GLY A N 1
ATOM 705 C CA . GLY A 1 90 ? 7.306 2.414 -10.016 1.00 92.38 90 GLY A CA 1
ATOM 706 C C . GLY A 1 90 ? 6.310 2.201 -11.156 1.00 92.38 90 GLY A C 1
ATOM 707 O O . GLY A 1 90 ? 5.394 3.002 -11.342 1.00 92.38 90 GLY A O 1
ATOM 708 N N . HIS A 1 91 ? 6.424 1.078 -11.866 1.00 90.94 91 HIS A N 1
ATOM 709 C CA . HIS A 1 91 ? 5.493 0.752 -12.945 1.00 90.94 91 HIS A CA 1
ATOM 710 C C . HIS A 1 91 ? 4.067 0.488 -12.450 1.00 90.94 91 HIS A C 1
ATOM 712 O O . HIS A 1 91 ? 3.103 0.912 -13.089 1.00 90.94 91 HIS A O 1
ATOM 718 N N . LEU A 1 92 ? 3.924 -0.169 -11.296 1.00 92.31 92 LEU A N 1
ATOM 719 C CA . LEU A 1 92 ? 2.627 -0.424 -10.678 1.00 92.31 92 LEU A CA 1
ATOM 720 C C . LEU A 1 92 ? 1.894 0.880 -10.354 1.00 92.31 92 LEU A C 1
ATOM 722 O O . LEU A 1 92 ? 0.725 1.031 -10.708 1.00 92.31 92 LEU A O 1
ATOM 726 N N . PHE A 1 93 ? 2.577 1.836 -9.722 1.00 93.25 93 PHE A N 1
ATOM 727 C CA . PHE A 1 93 ? 1.986 3.129 -9.388 1.00 93.25 93 PHE A CA 1
ATOM 728 C C . PHE A 1 93 ? 1.668 3.953 -10.634 1.00 93.25 93 PHE A C 1
ATOM 730 O O . PHE A 1 93 ? 0.589 4.533 -10.709 1.00 93.25 93 PHE A O 1
ATOM 737 N N . GLN A 1 94 ? 2.528 3.922 -11.654 1.00 93.06 94 GLN A N 1
ATOM 738 C CA . GLN A 1 94 ? 2.255 4.603 -12.918 1.00 93.06 94 GLN A CA 1
ATOM 739 C C . GLN A 1 94 ? 1.011 4.043 -13.628 1.00 93.06 94 GLN A C 1
ATOM 741 O O . GLN A 1 94 ? 0.189 4.805 -14.140 1.00 93.06 94 GLN A O 1
ATOM 746 N N . ALA A 1 95 ? 0.841 2.718 -13.654 1.00 93.94 95 ALA A N 1
ATOM 747 C CA . ALA A 1 95 ? -0.371 2.098 -14.187 1.00 93.94 95 ALA A CA 1
ATOM 748 C C . ALA A 1 95 ? -1.596 2.457 -13.330 1.00 93.94 95 ALA A C 1
ATOM 750 O O . ALA A 1 95 ? -2.668 2.754 -13.855 1.00 93.94 95 ALA A O 1
ATOM 751 N N . GLN A 1 96 ? -1.431 2.496 -12.008 1.00 94.31 96 GLN A N 1
ATOM 752 C CA . GLN A 1 96 ? -2.499 2.810 -11.065 1.00 94.31 96 GLN A CA 1
ATOM 753 C C . GLN A 1 96 ? -3.027 4.237 -11.257 1.00 94.31 96 GLN A C 1
ATOM 755 O O . GLN A 1 96 ? -4.237 4.439 -11.258 1.00 94.31 96 GLN A O 1
ATOM 760 N N . GLU A 1 97 ? -2.142 5.211 -11.464 1.00 93.31 97 GLU A N 1
ATOM 761 C CA . GLU A 1 97 ? -2.512 6.611 -11.712 1.00 93.31 97 GLU A CA 1
ATOM 762 C C . GLU A 1 97 ? -3.299 6.797 -13.012 1.00 93.31 97 GLU A C 1
ATOM 764 O O . GLU A 1 97 ? -4.196 7.636 -13.078 1.00 93.31 97 GLU A O 1
ATOM 769 N N . ARG A 1 98 ? -2.989 6.004 -14.043 1.00 93.94 98 ARG A N 1
ATOM 770 C CA . ARG A 1 98 ? -3.664 6.072 -15.347 1.00 93.94 98 ARG A CA 1
ATOM 771 C C . ARG A 1 98 ? -5.017 5.369 -15.352 1.00 93.94 98 ARG A C 1
ATOM 773 O O . ARG A 1 98 ? -5.922 5.805 -16.055 1.00 93.94 98 ARG A O 1
ATOM 780 N N . CYS A 1 99 ? -5.147 4.280 -14.598 1.00 94.75 99 CYS A N 1
ATOM 781 C CA . CYS A 1 99 ? -6.310 3.395 -14.684 1.00 94.75 99 CYS A CA 1
ATOM 782 C C . CYS A 1 99 ? -7.316 3.582 -13.551 1.00 94.75 99 CYS A C 1
ATOM 784 O O . CYS A 1 99 ? -8.464 3.159 -13.687 1.00 94.75 99 CYS A O 1
ATOM 786 N N . ILE A 1 100 ? -6.900 4.165 -12.423 1.00 94.88 100 ILE A N 1
ATOM 787 C CA . ILE A 1 100 ? -7.728 4.248 -11.222 1.00 94.88 100 ILE A CA 1
ATOM 788 C C . ILE A 1 100 ? -7.959 5.715 -10.863 1.00 94.88 100 ILE A C 1
ATOM 790 O O . ILE A 1 100 ? -7.064 6.373 -10.327 1.00 94.88 100 ILE A O 1
ATOM 794 N N . PRO A 1 101 ? -9.168 6.249 -11.110 1.00 92.00 101 PRO A N 1
ATOM 795 C CA . PRO A 1 101 ? -9.469 7.625 -10.762 1.00 92.00 101 PRO A CA 1
ATOM 796 C C . PRO A 1 101 ? -9.421 7.818 -9.245 1.00 92.00 101 PRO A C 1
ATOM 798 O O . PRO A 1 101 ? -9.678 6.902 -8.461 1.00 92.00 101 PRO A O 1
ATOM 801 N N . THR A 1 102 ? -9.129 9.040 -8.808 1.00 90.94 102 THR A N 1
ATOM 802 C CA . THR A 1 102 ? -9.188 9.396 -7.389 1.00 90.94 102 THR A CA 1
ATOM 803 C C . THR A 1 102 ? -10.555 9.975 -7.040 1.00 90.94 102 THR A C 1
ATOM 805 O O . THR A 1 102 ? -11.186 10.683 -7.823 1.00 90.94 102 THR A O 1
ATOM 808 N N . LYS A 1 103 ? -11.020 9.696 -5.825 1.00 85.69 103 LYS A N 1
ATOM 809 C CA . LYS A 1 103 ? -12.180 10.348 -5.221 1.00 85.69 103 LYS A CA 1
ATOM 810 C C . LYS A 1 103 ? -11.773 11.063 -3.951 1.00 85.69 103 LYS A C 1
ATOM 812 O O . LYS A 1 103 ? -10.892 10.621 -3.214 1.00 85.69 103 LYS A O 1
ATOM 817 N N . ARG A 1 104 ? -12.456 12.165 -3.657 1.00 81.31 104 ARG A N 1
ATOM 818 C CA . ARG A 1 104 ? -12.342 12.795 -2.342 1.00 81.31 104 ARG A CA 1
ATOM 819 C C . ARG A 1 104 ? -12.976 11.865 -1.322 1.00 81.31 104 ARG A C 1
ATOM 821 O O . ARG A 1 104 ? -14.119 11.439 -1.490 1.00 81.31 104 ARG A O 1
ATOM 828 N N . LYS A 1 105 ? -12.252 11.580 -0.245 1.00 70.06 105 LYS A N 1
ATOM 829 C CA . LYS A 1 105 ? -12.851 10.998 0.944 1.00 70.06 105 LYS A CA 1
ATOM 830 C C . LYS A 1 105 ? -13.776 12.067 1.513 1.00 70.06 105 LYS A C 1
ATOM 832 O O . LYS A 1 105 ? -13.316 13.002 2.167 1.00 70.06 105 LYS A O 1
ATOM 837 N N . SER A 1 106 ? -15.073 11.978 1.221 1.00 62.28 106 SER A N 1
ATOM 838 C CA . SER A 1 106 ? -16.047 12.709 2.020 1.00 62.28 106 SER A CA 1
ATOM 839 C C . SER A 1 106 ? -15.841 12.234 3.452 1.00 62.28 106 SER A C 1
ATOM 841 O O . SER A 1 106 ? -15.724 11.031 3.713 1.00 62.28 106 SER A O 1
ATOM 843 N N . GLY A 1 107 ? -15.649 13.180 4.369 1.00 57.22 107 GLY A N 1
ATOM 844 C CA . GLY A 1 107 ? -15.497 12.847 5.770 1.00 57.22 107 GLY A CA 1
ATOM 845 C C . GLY A 1 107 ? -16.734 12.070 6.191 1.00 57.22 107 GLY A C 1
ATOM 846 O O . GLY A 1 107 ? -17.788 12.665 6.385 1.00 57.22 107 GLY A O 1
ATOM 847 N N . ARG A 1 108 ? -16.620 10.745 6.335 1.00 54.97 108 ARG A N 1
ATOM 848 C CA . ARG A 1 108 ? -17.537 9.972 7.171 1.00 54.97 108 ARG A CA 1
ATOM 849 C C . ARG A 1 108 ? -17.279 10.418 8.602 1.00 54.97 108 ARG A C 1
ATOM 851 O O . ARG A 1 108 ? -16.612 9.740 9.375 1.00 54.97 108 ARG A O 1
ATOM 858 N N . ASN A 1 109 ? -17.756 11.609 8.930 1.00 56.53 109 ASN A N 1
ATOM 859 C CA . ASN A 1 109 ? -18.092 11.923 10.295 1.00 56.53 109 ASN A CA 1
ATOM 860 C C . ASN A 1 109 ? -19.252 10.981 10.652 1.00 56.53 109 ASN A C 1
ATOM 862 O O . ASN A 1 109 ? -20.180 10.849 9.866 1.00 56.53 109 ASN A O 1
ATOM 866 N N . THR A 1 110 ? -19.125 10.305 11.797 1.00 54.16 110 THR A N 1
ATOM 867 C CA . THR A 1 110 ? -20.127 9.485 12.515 1.00 54.16 110 THR A CA 1
ATOM 868 C C . THR A 1 110 ? -20.369 8.019 12.147 1.00 54.16 110 THR A C 1
ATOM 870 O O . THR A 1 110 ? -21.047 7.351 12.930 1.00 54.16 110 THR A O 1
ATOM 873 N N . GLN A 1 111 ? -19.802 7.434 11.084 1.00 61.78 111 GLN A N 1
ATOM 874 C CA . GLN A 1 111 ? -20.084 6.009 10.857 1.00 61.78 111 GLN A CA 1
ATOM 875 C C . GLN A 1 111 ? -19.330 5.124 11.856 1.00 61.78 111 GLN A C 1
ATOM 877 O O . GLN A 1 111 ? -18.103 5.018 11.839 1.00 61.78 111 GLN A O 1
ATOM 882 N N . ARG A 1 112 ? -20.121 4.494 12.726 1.00 58.41 112 ARG A N 1
ATOM 883 C CA . ARG A 1 112 ? -19.730 3.448 13.665 1.00 58.41 112 ARG A CA 1
ATOM 884 C C . ARG A 1 112 ? -18.775 2.461 12.972 1.00 58.41 112 ARG A C 1
ATOM 886 O O . ARG A 1 112 ? -19.118 1.987 11.885 1.00 58.41 112 ARG A O 1
ATOM 893 N N . PRO A 1 113 ? -17.591 2.163 13.544 1.00 59.41 113 PRO A N 1
ATOM 894 C CA . PRO A 1 113 ? -16.716 1.121 13.017 1.00 59.41 113 PRO A CA 1
ATOM 895 C C . PRO A 1 113 ? -17.518 -0.160 12.804 1.00 59.41 113 PRO A C 1
ATOM 897 O O . PRO A 1 113 ? -18.335 -0.501 13.657 1.00 59.41 113 PRO A O 1
ATOM 900 N N . ALA A 1 114 ? -17.293 -0.862 11.693 1.00 60.44 114 ALA A N 1
ATOM 901 C CA . ALA A 1 114 ? -18.089 -2.037 11.328 1.00 60.44 114 ALA A CA 1
ATOM 902 C C . ALA A 1 114 ? -18.106 -3.121 12.426 1.00 60.44 114 ALA A C 1
ATOM 904 O O .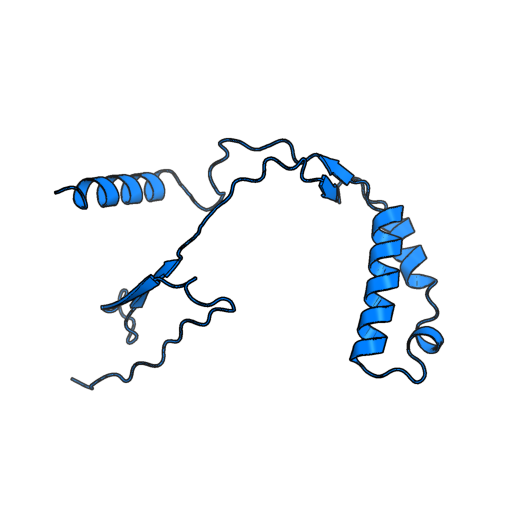 ALA A 1 114 ? -19.116 -3.792 12.601 1.00 60.44 114 ALA A O 1
ATOM 905 N N . GLY A 1 115 ? -17.028 -3.236 13.213 1.00 57.38 115 GLY A N 1
ATOM 906 C CA . GLY A 1 115 ? -16.940 -4.165 14.347 1.00 57.38 115 GLY A CA 1
ATOM 907 C C . GLY A 1 115 ? -17.600 -3.687 15.646 1.00 57.38 115 GLY A C 1
ATOM 908 O O . GLY A 1 115 ? -17.688 -4.449 16.601 1.00 57.38 115 GLY A O 1
ATOM 909 N N . MET A 1 116 ? -18.065 -2.439 15.731 1.00 64.38 116 MET A N 1
ATOM 910 C CA . MET A 1 116 ? -18.641 -1.898 16.962 1.00 64.38 116 MET A CA 1
ATOM 911 C C . MET A 1 116 ? -20.164 -2.063 16.933 1.00 64.38 116 MET A C 1
ATOM 913 O O . MET A 1 116 ? -20.865 -1.208 16.404 1.00 64.38 116 MET A O 1
ATOM 917 N N . ASN A 1 117 ? -20.698 -3.149 17.498 1.00 78.19 117 ASN A N 1
ATOM 918 C CA . ASN A 1 117 ? -22.148 -3.393 17.593 1.00 78.19 117 ASN A CA 1
ATOM 919 C C . ASN A 1 117 ? -22.787 -2.672 18.812 1.00 78.19 117 ASN A C 1
ATOM 921 O O . ASN A 1 117 ? -22.078 -2.078 19.635 1.00 78.19 117 ASN A O 1
ATOM 925 N N . LYS A 1 118 ? -24.135 -2.651 18.900 1.00 79.88 118 LYS A N 1
ATOM 926 C CA . LYS A 1 118 ? -24.909 -1.993 19.988 1.00 79.88 118 LYS A CA 1
ATOM 927 C C . LYS A 1 118 ? -24.485 -2.456 21.379 1.00 79.88 118 LYS A C 1
ATOM 929 O O . LYS A 1 118 ? -24.297 -1.610 22.249 1.00 79.88 118 LYS A O 1
ATOM 934 N N . GLU A 1 119 ? -24.262 -3.750 21.530 1.00 78.06 119 GLU A N 1
ATOM 935 C CA . GLU A 1 119 ? -23.895 -4.391 22.786 1.00 78.06 119 GLU A CA 1
ATOM 936 C C . GLU A 1 119 ? -22.492 -3.987 23.264 1.00 78.06 119 GLU A C 1
ATOM 938 O O . GLU A 1 119 ? -22.328 -3.521 24.390 1.00 78.06 119 GLU A O 1
ATOM 943 N N . LEU A 1 120 ? -21.488 -4.063 22.386 1.00 75.62 120 LEU A N 1
ATOM 944 C CA . LEU A 1 120 ? -20.104 -3.679 22.678 1.00 75.62 120 LEU A CA 1
ATOM 945 C C . LEU A 1 120 ? -20.000 -2.208 23.088 1.00 75.62 120 LEU A C 1
ATOM 947 O O . LEU A 1 120 ? -19.280 -1.873 24.024 1.00 75.62 120 LEU A O 1
ATOM 951 N N . LEU A 1 121 ? -20.767 -1.323 22.444 1.00 76.81 121 LEU A N 1
ATOM 952 C CA . LEU A 1 121 ? -20.808 0.088 22.835 1.00 76.81 121 LEU A CA 1
ATOM 953 C C . LEU A 1 121 ? -21.433 0.286 24.221 1.00 76.81 121 LEU A C 1
ATOM 955 O O . LEU A 1 121 ? -20.967 1.138 24.972 1.00 76.81 121 LEU A O 1
ATOM 959 N N . GLY A 1 122 ? -22.471 -0.484 24.557 1.00 78.31 122 GLY A N 1
ATOM 960 C CA . GLY A 1 122 ? -23.070 -0.472 25.890 1.00 78.31 122 GLY A CA 1
ATOM 961 C C . GLY A 1 122 ? -22.054 -0.859 26.963 1.00 78.31 122 GLY A C 1
ATOM 962 O O . GLY A 1 122 ? -21.896 -0.129 27.940 1.00 78.31 122 GLY A O 1
ATOM 963 N N . LYS A 1 123 ? -21.294 -1.937 26.728 1.00 78.31 123 LYS A N 1
ATOM 964 C CA . LYS A 1 123 ? -20.245 -2.420 27.641 1.00 78.31 123 LYS A CA 1
ATOM 965 C C . LYS A 1 123 ? -19.107 -1.408 27.814 1.00 78.31 123 LYS A C 1
ATOM 967 O O . LYS A 1 123 ? -18.667 -1.171 28.934 1.00 78.31 123 LYS A O 1
ATOM 972 N N . VAL A 1 124 ? -18.672 -0.754 26.732 1.00 73.81 124 VAL A N 1
ATOM 973 C CA . VAL A 1 124 ? -17.641 0.301 26.794 1.00 73.81 124 VAL A CA 1
ATOM 974 C C . VAL A 1 124 ? -18.124 1.522 27.583 1.00 73.81 124 VAL A C 1
ATOM 976 O O . VAL A 1 124 ? -17.354 2.085 28.356 1.00 73.81 124 VAL A O 1
ATOM 979 N N . LYS A 1 125 ? -19.393 1.925 27.427 1.00 75.00 125 LYS A N 1
ATOM 980 C CA . LYS A 1 125 ? -19.972 3.044 28.190 1.00 75.00 125 LYS A CA 1
ATOM 981 C C . LYS A 1 125 ? -20.063 2.738 29.685 1.00 75.00 125 LYS A C 1
ATOM 983 O O . LYS A 1 125 ? -19.573 3.536 30.472 1.00 75.00 125 LYS A O 1
ATOM 988 N N . HIS A 1 126 ? -20.581 1.566 30.055 1.00 69.44 126 HIS A N 1
ATOM 989 C CA . HIS A 1 126 ? -20.660 1.145 31.460 1.00 69.44 126 HIS A CA 1
ATOM 990 C C . HIS A 1 126 ? -19.271 1.052 32.101 1.00 69.44 126 HIS A C 1
ATOM 992 O O . HIS A 1 126 ? -19.073 1.517 33.217 1.00 69.44 126 HIS A O 1
ATOM 998 N N . LYS A 1 127 ? -18.275 0.524 31.374 1.00 64.75 127 LYS A N 1
ATOM 999 C CA . LYS A 1 127 ? -16.888 0.463 31.857 1.00 64.75 127 LYS A CA 1
ATOM 1000 C C . LYS A 1 127 ? -16.266 1.853 32.040 1.00 64.75 127 LYS A C 1
ATOM 1002 O O . LYS A 1 127 ? -15.445 2.024 32.928 1.00 64.75 127 LYS A O 1
ATOM 1007 N N . LYS A 1 128 ? -16.647 2.840 31.219 1.00 65.56 128 LYS A N 1
ATOM 1008 C CA . LYS A 1 128 ? -16.186 4.230 31.358 1.00 65.56 128 LYS A CA 1
ATOM 1009 C C . LYS A 1 128 ? -16.803 4.920 32.576 1.00 65.56 128 LYS A C 1
ATOM 1011 O O . LYS A 1 128 ? -16.103 5.656 33.256 1.00 65.56 128 LYS A O 1
ATOM 1016 N N . GLU A 1 129 ? -18.084 4.687 32.842 1.00 63.69 129 GLU A N 1
ATOM 1017 C CA . GLU A 1 129 ? -18.763 5.232 34.026 1.00 63.69 129 GLU A CA 1
ATOM 1018 C C . GLU A 1 129 ? -18.251 4.585 35.320 1.00 63.69 129 GLU A C 1
ATOM 1020 O O . GLU A 1 129 ? -18.044 5.285 36.303 1.00 63.69 129 GLU A O 1
ATOM 1025 N N . ALA A 1 130 ? -17.920 3.292 35.291 1.00 56.00 130 ALA A N 1
ATOM 1026 C CA . ALA A 1 130 ? -17.302 2.586 36.416 1.00 56.00 130 ALA A CA 1
ATOM 1027 C C . ALA A 1 130 ? -15.836 2.981 36.695 1.00 56.00 130 ALA A C 1
ATOM 1029 O O . ALA A 1 130 ? -15.291 2.572 37.710 1.00 56.00 130 ALA A O 1
ATOM 1030 N N . LEU A 1 131 ? -15.189 3.731 35.795 1.00 47.66 131 LEU A N 1
ATOM 1031 C CA . LEU A 1 131 ? -13.821 4.248 35.958 1.00 47.66 131 LEU A CA 1
ATOM 1032 C C . LEU A 1 131 ? -13.788 5.689 36.500 1.00 47.66 131 LEU A C 1
ATOM 1034 O O . LEU A 1 131 ? -12.709 6.242 36.688 1.00 47.66 131 LEU A O 1
ATOM 1038 N N . LEU A 1 132 ? -14.959 6.30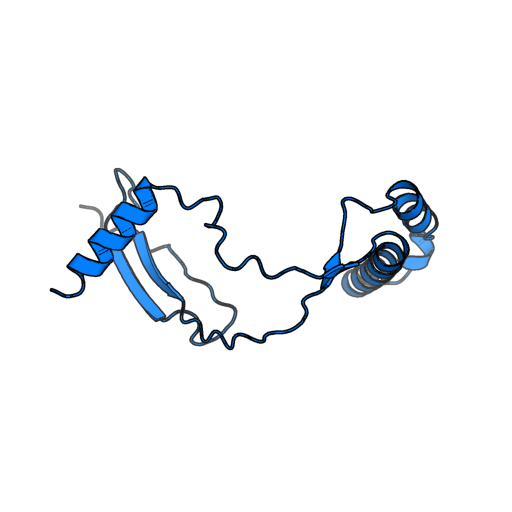9 36.686 1.00 45.16 132 LEU A N 1
ATOM 1039 C CA . LEU A 1 132 ? -15.132 7.646 37.271 1.00 45.16 132 LEU A CA 1
ATOM 1040 C C . LEU A 1 132 ? -15.698 7.595 38.705 1.00 45.16 132 LEU A C 1
ATOM 1042 O O . LEU A 1 132 ? -16.072 8.635 39.245 1.00 45.16 132 LEU A O 1
ATOM 1046 N N . LEU A 1 133 ? -15.745 6.400 39.300 1.00 40.31 133 LEU A N 1
ATOM 1047 C CA . LEU A 1 133 ? -15.973 6.126 40.721 1.00 40.31 133 LEU A CA 1
ATOM 1048 C C . LEU A 1 133 ? -14.713 5.475 41.298 1.00 40.31 133 LEU A C 1
ATOM 1050 O O . LEU A 1 133 ? -14.442 5.718 42.492 1.00 40.31 133 LEU A O 1
#

pLDDT: mean 80.05, std 13.69, range [40.31, 96.44]

Foldseek 3Di:
DDPDDQPDDDDDPDPPQKDDWDWDQDDDPDPDTDIDIDGDDPDPPPPDQDKDWDPVQFPVVQLVVQLVPPPLCVQCPPDDPVSSVVSSVVSNVVSSPVGTDIDGPPPPPPDDDPPCDPVNVVVVVVVVVVVVD

Radius of gyration: 23.95 Å; chains: 1; bounding box: 46×43×62 Å